Protein AF-A0A5C9BIC3-F1 (afdb_monomer_lite)

Secondary structure (DSSP, 8-state):
--------GGGTT--BHHHHHHHHHH--SHHHHHHHHHHHHHHHHSTT--SB--HHHHHHHHHHHHHHHTTT--

Radius of gyration: 12.46 Å; chains: 1; bounding box: 37×23×31 Å

Foldseek 3Di:
DDPPPPVPCVCVPAAELVVLVVLLVVDPDLVSLVSSVVSQCCCCVDPVNSHDDDPVSVVVSVVSSVVSNVVRVD

Structure (mmCIF, N/CA/C/O backbone):
data_AF-A0A5C9BIC3-F1
#
_entry.id   AF-A0A5C9BIC3-F1
#
loop_
_atom_site.group_PDB
_atom_site.id
_atom_site.type_symbol
_atom_site.label_atom_id
_atom_site.label_alt_id
_atom_site.label_comp_id
_atom_site.label_asym_id
_atom_site.label_entity_id
_atom_site.label_seq_id
_atom_site.pdbx_PDB_ins_code
_atom_site.Cartn_x
_atom_site.Cartn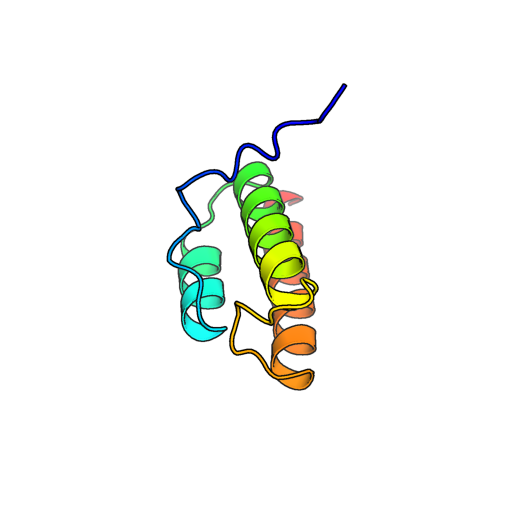_y
_atom_site.Cartn_z
_atom_site.occupancy
_atom_site.B_iso_or_equiv
_atom_site.auth_seq_id
_atom_site.auth_comp_id
_atom_site.auth_asym_id
_atom_site.auth_atom_id
_atom_site.pdbx_PDB_model_num
ATOM 1 N N . MET A 1 1 ? 25.229 0.688 17.780 1.00 39.56 1 MET A N 1
ATOM 2 C CA . MET A 1 1 ? 23.755 0.674 17.818 1.00 39.56 1 MET A CA 1
ATOM 3 C C . MET A 1 1 ? 23.303 0.349 16.415 1.00 39.56 1 MET A C 1
ATOM 5 O O . MET A 1 1 ? 23.223 1.247 15.593 1.00 39.56 1 MET A O 1
ATOM 9 N N . GLU A 1 2 ? 23.135 -0.931 16.116 1.00 40.12 2 GLU A N 1
ATOM 10 C CA . GLU A 1 2 ? 22.581 -1.364 14.836 1.00 40.12 2 GLU A CA 1
ATOM 11 C C . GLU A 1 2 ? 21.125 -1.690 15.127 1.00 40.12 2 GLU A C 1
ATOM 13 O O . GLU A 1 2 ? 20.813 -2.638 15.848 1.00 40.12 2 GLU A O 1
ATOM 18 N N . THR A 1 3 ? 20.246 -0.785 14.708 1.00 41.09 3 THR A N 1
ATOM 19 C CA . THR A 1 3 ? 18.801 -0.976 14.729 1.00 41.09 3 THR A CA 1
ATOM 20 C C . THR A 1 3 ? 18.511 -2.264 13.979 1.00 41.09 3 THR A C 1
ATOM 22 O O . THR A 1 3 ? 18.636 -2.304 12.758 1.00 41.09 3 THR A O 1
ATOM 25 N N . LEU A 1 4 ? 18.168 -3.320 14.723 1.00 44.72 4 LEU A N 1
ATOM 26 C CA . LEU A 1 4 ? 17.482 -4.473 14.170 1.00 44.72 4 LEU A CA 1
ATOM 27 C C . LEU A 1 4 ? 16.241 -3.916 13.475 1.00 44.72 4 LEU A C 1
ATOM 29 O O . LEU A 1 4 ? 15.265 -3.567 14.139 1.00 44.72 4 LEU A O 1
ATOM 33 N N . THR A 1 5 ? 16.280 -3.806 12.150 1.00 50.47 5 THR A N 1
ATOM 34 C CA . THR A 1 5 ? 15.076 -3.897 11.340 1.00 50.47 5 THR A CA 1
ATOM 35 C C . THR A 1 5 ? 14.533 -5.280 11.643 1.00 50.47 5 THR A C 1
ATOM 37 O O . THR A 1 5 ? 14.942 -6.293 11.081 1.00 50.47 5 THR A O 1
ATOM 40 N N . GLN A 1 6 ? 13.704 -5.341 12.681 1.00 43.81 6 GLN A N 1
ATOM 41 C CA . GLN A 1 6 ? 12.874 -6.478 12.995 1.00 43.81 6 GLN A CA 1
ATOM 42 C C . GLN A 1 6 ? 11.909 -6.561 11.819 1.00 43.81 6 GLN A C 1
ATOM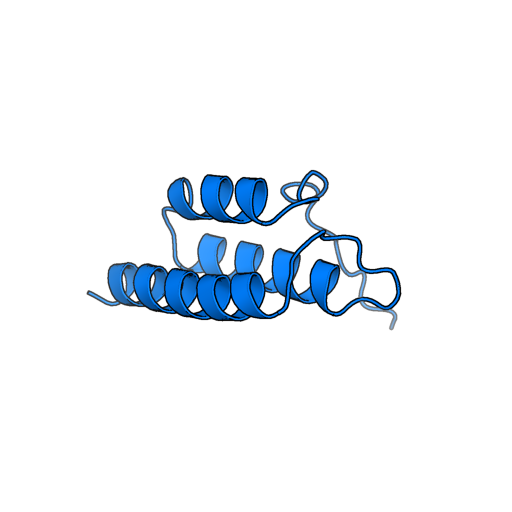 44 O O . GLN A 1 6 ? 10.830 -5.982 11.858 1.00 43.81 6 GLN A O 1
ATOM 49 N N . SER A 1 7 ? 12.376 -7.173 10.728 1.00 49.66 7 SER A N 1
ATOM 50 C CA . SER A 1 7 ? 11.586 -7.500 9.558 1.00 49.66 7 SER A CA 1
ATOM 51 C C . SER A 1 7 ? 10.452 -8.359 10.081 1.00 49.66 7 SER A C 1
ATOM 53 O O . SER A 1 7 ? 10.626 -9.537 10.399 1.00 49.66 7 SER A O 1
ATOM 55 N N . ASP A 1 8 ? 9.320 -7.708 10.316 1.00 49.75 8 ASP A N 1
ATOM 56 C CA . ASP A 1 8 ? 8.114 -8.342 10.791 1.00 49.75 8 ASP A CA 1
ATOM 57 C C . ASP A 1 8 ? 7.775 -9.401 9.737 1.00 49.75 8 ASP A C 1
ATOM 59 O O . ASP A 1 8 ? 7.467 -9.092 8.581 1.00 49.75 8 ASP A O 1
ATOM 63 N N . SER A 1 9 ? 7.935 -10.672 10.113 1.00 58.12 9 SER A N 1
ATOM 64 C CA . SER A 1 9 ? 7.862 -11.839 9.218 1.00 58.12 9 SER A CA 1
ATOM 65 C C . SER A 1 9 ? 6.483 -11.971 8.562 1.00 58.12 9 SER A C 1
ATOM 67 O O . SER A 1 9 ? 6.283 -12.767 7.648 1.00 58.12 9 SER A O 1
ATOM 69 N N . THR A 1 10 ? 5.529 -11.158 9.017 1.00 66.25 10 THR A N 1
ATOM 70 C CA . THR A 1 10 ? 4.195 -10.954 8.463 1.00 66.25 10 THR A CA 1
ATOM 71 C C . THR A 1 10 ? 4.217 -10.626 6.964 1.00 66.25 10 THR A C 1
ATOM 73 O O . THR A 1 10 ? 3.313 -11.049 6.244 1.00 66.25 10 THR A O 1
ATOM 76 N N . TYR A 1 11 ? 5.251 -9.933 6.469 1.00 70.88 11 TYR A N 1
ATOM 77 C CA . TYR A 1 11 ? 5.317 -9.471 5.073 1.00 70.88 11 TYR A CA 1
ATOM 78 C C . TYR A 1 11 ? 6.399 -10.160 4.226 1.00 70.88 11 TYR A C 1
ATOM 80 O O . TYR A 1 11 ? 6.620 -9.770 3.082 1.00 70.88 11 TYR A O 1
ATOM 88 N N . ASP A 1 12 ? 7.059 -11.205 4.740 1.00 67.44 12 ASP A N 1
ATOM 89 C CA . ASP A 1 12 ? 8.148 -11.927 4.048 1.00 67.44 12 ASP A CA 1
ATOM 90 C C . ASP A 1 12 ? 7.727 -12.535 2.693 1.00 67.44 12 ASP A C 1
ATOM 92 O O . ASP A 1 12 ? 8.542 -12.726 1.792 1.00 67.44 12 ASP A O 1
ATOM 96 N N . GLY A 1 13 ? 6.428 -12.793 2.518 1.00 66.94 13 GLY A N 1
ATOM 97 C CA . GLY A 1 13 ? 5.851 -13.301 1.272 1.00 66.94 13 GLY A CA 1
ATOM 98 C C . GLY A 1 13 ? 5.586 -12.247 0.195 1.00 66.94 13 GLY A C 1
ATOM 99 O O . GLY A 1 13 ? 5.136 -12.609 -0.883 1.00 66.94 13 GLY A O 1
ATOM 100 N N . LEU A 1 14 ? 5.822 -10.960 0.455 1.00 81.38 14 LEU A N 1
ATOM 101 C CA . LEU A 1 14 ? 5.463 -9.879 -0.461 1.00 81.38 14 LEU A CA 1
ATOM 102 C C . LEU A 1 14 ? 6.462 -9.800 -1.631 1.00 81.38 14 LEU A C 1
ATOM 104 O O . LEU A 1 14 ? 7.517 -9.180 -1.511 1.00 81.38 14 LEU A O 1
ATOM 108 N N . ARG A 1 15 ? 6.146 -10.451 -2.758 1.00 81.81 15 ARG A N 1
ATOM 109 C CA . ARG A 1 15 ? 7.027 -10.530 -3.942 1.00 81.81 15 ARG A CA 1
ATOM 110 C C . ARG A 1 15 ? 6.471 -9.816 -5.168 1.00 81.81 15 ARG A C 1
ATOM 112 O O . ARG A 1 15 ? 7.195 -9.625 -6.142 1.00 81.81 15 ARG A O 1
ATOM 119 N N . SER A 1 16 ? 5.205 -9.410 -5.131 1.00 85.81 16 SER A N 1
ATOM 120 C CA . SER A 1 16 ? 4.522 -8.765 -6.251 1.00 85.81 16 SER A CA 1
ATOM 121 C C . SER A 1 16 ? 3.520 -7.699 -5.808 1.00 85.81 16 SER A C 1
ATOM 123 O O . SER A 1 16 ? 2.995 -7.727 -4.689 1.00 85.81 16 SER A O 1
ATOM 125 N N . PHE A 1 17 ? 3.182 -6.792 -6.727 1.00 85.56 17 PHE A N 1
ATOM 126 C CA . PHE A 1 17 ? 2.115 -5.808 -6.518 1.00 85.56 17 PHE A CA 1
ATOM 127 C C . PHE A 1 17 ? 0.761 -6.449 -6.179 1.00 85.56 17 PHE A C 1
ATOM 129 O O . PHE A 1 17 ? 0.025 -5.950 -5.325 1.00 85.56 17 PHE A O 1
ATOM 136 N N . VAL A 1 18 ? 0.431 -7.579 -6.812 1.00 88.25 18 VAL A N 1
ATOM 137 C CA . VAL A 1 18 ? -0.835 -8.294 -6.582 1.00 88.25 18 VAL A CA 1
ATOM 138 C C . VAL A 1 18 ? -0.956 -8.736 -5.123 1.00 88.25 18 VAL A C 1
ATOM 140 O O . VAL A 1 18 ? -2.014 -8.571 -4.514 1.00 88.25 18 VAL A O 1
ATOM 143 N N . GLU A 1 19 ? 0.131 -9.242 -4.539 1.00 88.06 19 GLU A N 1
ATOM 144 C CA . GLU A 1 19 ? 0.173 -9.640 -3.130 1.00 88.06 19 GLU A CA 1
ATOM 145 C C . GLU A 1 19 ? 0.053 -8.432 -2.200 1.00 88.06 19 GLU A C 1
ATOM 147 O O . GLU A 1 19 ? -0.744 -8.471 -1.262 1.00 88.06 19 GLU A O 1
ATOM 152 N N . ALA A 1 20 ? 0.764 -7.338 -2.493 1.00 88.50 20 ALA A N 1
ATOM 153 C CA . ALA A 1 20 ? 0.664 -6.098 -1.723 1.00 88.50 20 ALA A CA 1
ATOM 154 C C . ALA A 1 20 ? -0.767 -5.550 -1.706 1.00 88.50 20 ALA A C 1
ATOM 156 O O . ALA A 1 20 ? -1.313 -5.231 -0.647 1.00 88.50 20 ALA A O 1
ATOM 157 N N . ARG A 1 21 ? -1.429 -5.530 -2.866 1.00 90.38 21 ARG A N 1
ATOM 158 C CA . ARG A 1 21 ? -2.828 -5.115 -2.988 1.00 90.38 21 ARG A CA 1
ATOM 159 C C . ARG A 1 21 ? -3.779 -6.050 -2.235 1.00 90.38 21 ARG A C 1
ATOM 161 O O . ARG A 1 21 ? -4.706 -5.573 -1.583 1.00 90.38 21 ARG A O 1
ATOM 168 N N . ALA A 1 22 ? -3.561 -7.362 -2.299 1.00 90.62 22 ALA A N 1
ATOM 169 C CA . ALA A 1 22 ? -4.373 -8.331 -1.564 1.00 90.62 22 ALA A CA 1
ATOM 170 C C . ALA A 1 22 ? -4.213 -8.188 -0.040 1.00 90.62 22 ALA A C 1
ATOM 172 O O . ALA A 1 22 ? -5.179 -8.376 0.699 1.00 90.62 22 ALA A O 1
ATOM 173 N N . MET A 1 23 ? -3.016 -7.844 0.444 1.00 89.12 23 MET A N 1
ATOM 174 C CA . MET A 1 23 ? -2.796 -7.541 1.860 1.00 89.12 23 MET A CA 1
ATOM 175 C C . MET A 1 23 ? -3.447 -6.219 2.263 1.00 89.12 23 MET A C 1
ATOM 177 O O . MET A 1 23 ? -4.080 -6.163 3.314 1.00 89.12 23 MET A O 1
ATOM 181 N N . LEU A 1 24 ? -3.375 -5.191 1.413 1.00 90.88 24 LEU A N 1
ATOM 182 C CA . LEU A 1 24 ? -4.000 -3.890 1.660 1.00 90.88 24 LEU A CA 1
ATOM 183 C C . LEU A 1 24 ? -5.516 -3.999 1.873 1.00 90.88 24 LEU A C 1
ATOM 185 O O . LEU A 1 24 ? -6.085 -3.288 2.704 1.00 90.88 24 LEU A O 1
ATOM 189 N N . ASP A 1 25 ? -6.180 -4.905 1.155 1.00 89.19 25 ASP A N 1
ATOM 190 C CA . ASP A 1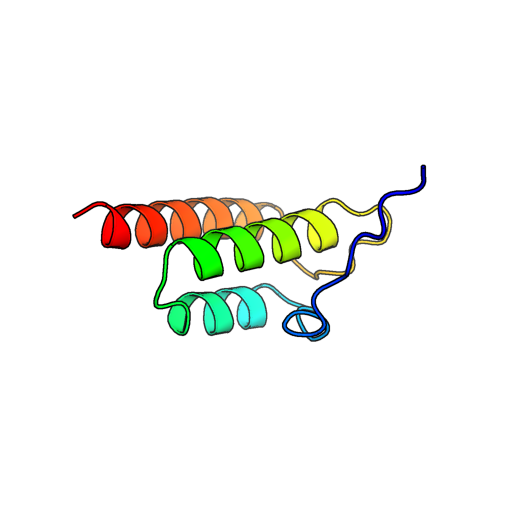 25 ? -7.611 -5.163 1.337 1.00 89.19 25 ASP A CA 1
ATOM 191 C C . ASP A 1 25 ? -7.925 -5.672 2.756 1.00 89.19 25 ASP A C 1
ATOM 193 O O . ASP A 1 25 ? -8.864 -5.196 3.395 1.00 89.19 25 ASP A O 1
ATOM 197 N N . LYS A 1 26 ? -7.051 -6.537 3.292 1.00 88.94 26 LYS A N 1
ATOM 198 C CA . LYS A 1 26 ? -7.151 -7.144 4.630 1.00 88.94 26 LYS A CA 1
ATOM 199 C C . LYS A 1 26 ? -6.767 -6.201 5.773 1.00 88.94 26 LYS A C 1
ATOM 201 O O . LYS A 1 26 ? -7.038 -6.519 6.930 1.00 88.94 26 LYS A O 1
ATOM 206 N N . VAL A 1 27 ? -6.128 -5.067 5.486 1.00 89.81 27 VAL A N 1
ATOM 207 C CA . VAL A 1 27 ? -5.768 -4.081 6.510 1.00 89.81 27 VAL A CA 1
ATOM 208 C C . VAL A 1 27 ? -7.029 -3.401 7.045 1.00 89.81 27 VAL A C 1
ATOM 210 O O . VAL A 1 27 ? -7.771 -2.756 6.303 1.00 89.81 27 VAL A O 1
ATOM 213 N N . THR A 1 28 ? -7.230 -3.507 8.358 1.00 89.25 28 THR A N 1
ATOM 214 C CA . THR A 1 28 ? -8.372 -2.934 9.094 1.00 89.25 28 THR A CA 1
ATOM 215 C C . THR A 1 28 ? -7.973 -1.853 10.096 1.00 89.25 28 THR A C 1
ATOM 217 O O . THR A 1 28 ? -8.834 -1.300 10.773 1.00 89.25 28 THR A O 1
ATOM 220 N N . THR A 1 29 ? -6.679 -1.545 10.219 1.00 89.44 29 THR A N 1
ATOM 221 C CA . THR A 1 29 ? -6.175 -0.537 11.159 1.00 89.44 29 THR A CA 1
ATOM 222 C C . THR A 1 29 ? -5.158 0.374 10.487 1.00 89.44 29 THR A C 1
ATOM 224 O O . THR A 1 29 ? -4.375 -0.076 9.649 1.00 89.44 29 THR A O 1
ATOM 227 N N . HIS A 1 30 ? -5.106 1.636 10.918 1.00 88.44 30 HIS A N 1
ATOM 228 C CA . HIS A 1 30 ? -4.110 2.596 10.437 1.00 88.44 30 HIS A CA 1
ATOM 229 C C . HIS A 1 30 ? -2.671 2.118 10.701 1.00 88.44 30 HIS A C 1
ATOM 231 O O . HIS A 1 30 ? -1.811 2.202 9.832 1.00 88.44 30 HIS A O 1
ATOM 237 N N . LYS A 1 31 ? -2.412 1.512 11.870 1.00 88.25 31 LYS A N 1
ATOM 238 C CA . LYS A 1 31 ? -1.094 0.940 12.192 1.00 88.25 31 LYS A CA 1
ATOM 239 C C . LYS A 1 31 ? -0.695 -0.181 11.222 1.00 88.25 31 LYS A C 1
ATOM 241 O O . LYS A 1 31 ? 0.455 -0.233 10.798 1.00 88.25 31 LYS A O 1
ATOM 246 N N . GLY A 1 32 ? -1.634 -1.059 10.860 1.00 88.56 32 GLY A N 1
ATOM 247 C CA . GLY A 1 32 ? -1.393 -2.107 9.865 1.00 88.56 32 GLY A CA 1
ATOM 248 C C . GLY A 1 32 ? -1.129 -1.545 8.467 1.00 88.56 32 GLY A C 1
ATOM 249 O O . GLY A 1 32 ? -0.308 -2.091 7.739 1.00 88.56 32 GLY A O 1
ATOM 250 N N . LEU A 1 33 ? -1.772 -0.426 8.117 1.00 90.56 33 LEU A N 1
ATOM 251 C CA . LEU A 1 33 ? -1.538 0.266 6.851 1.00 90.56 33 LEU A CA 1
ATOM 252 C C . LEU A 1 33 ? -0.115 0.824 6.765 1.00 90.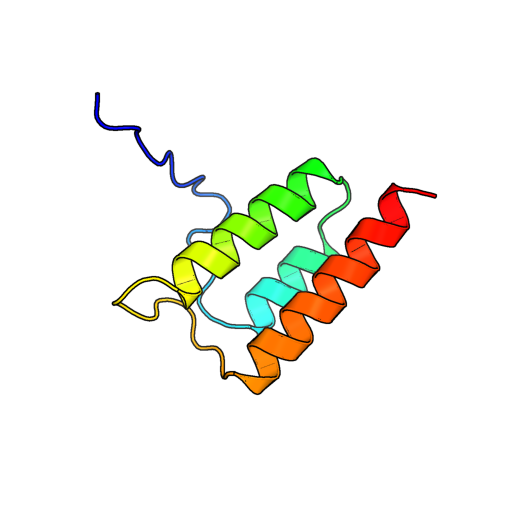56 33 LEU A C 1
ATOM 254 O O . LEU A 1 33 ? 0.558 0.590 5.766 1.00 90.56 33 LEU A O 1
ATOM 258 N N . CYS A 1 34 ? 0.345 1.516 7.813 1.00 89.81 34 CYS A N 1
ATOM 259 C CA . CYS A 1 34 ? 1.713 2.035 7.879 1.00 89.81 34 CYS A CA 1
ATOM 260 C C . CYS A 1 34 ? 2.741 0.905 7.760 1.00 89.81 34 CYS A C 1
ATOM 262 O O . CYS A 1 34 ? 3.630 0.987 6.919 1.00 89.81 34 CYS A O 1
ATOM 264 N N . ALA A 1 35 ? 2.559 -0.183 8.518 1.00 90.06 35 ALA A N 1
ATOM 265 C CA . ALA A 1 35 ? 3.469 -1.327 8.487 1.00 90.06 35 ALA A CA 1
ATOM 266 C C . ALA A 1 35 ? 3.539 -1.994 7.102 1.00 90.06 35 ALA A C 1
ATOM 268 O O . ALA A 1 35 ? 4.618 -2.357 6.641 1.00 90.06 35 ALA A O 1
ATOM 269 N N . LEU A 1 36 ? 2.399 -2.136 6.415 1.00 90.12 36 LEU A N 1
ATOM 270 C CA . LEU A 1 36 ? 2.370 -2.673 5.056 1.00 90.12 36 LEU A CA 1
ATOM 271 C C . LEU A 1 36 ? 3.056 -1.726 4.061 1.00 90.12 36 LEU A C 1
ATOM 273 O O . LEU A 1 36 ? 3.778 -2.190 3.185 1.00 90.12 36 LEU A O 1
ATOM 277 N N . ASN A 1 37 ? 2.845 -0.414 4.187 1.00 91.00 37 ASN A N 1
ATOM 278 C CA . ASN A 1 37 ? 3.481 0.558 3.304 1.00 91.00 37 ASN A CA 1
ATOM 279 C C . ASN A 1 37 ? 5.006 0.580 3.475 1.00 91.00 37 ASN A C 1
ATOM 281 O O . ASN A 1 37 ? 5.711 0.529 2.475 1.00 91.00 37 ASN A O 1
ATOM 285 N N . GLU A 1 38 ? 5.504 0.585 4.714 1.00 89.19 38 GLU A N 1
ATOM 286 C CA . GLU A 1 38 ? 6.940 0.474 5.014 1.00 89.19 38 GLU A CA 1
ATOM 287 C C . GLU A 1 38 ? 7.529 -0.814 4.420 1.00 89.19 38 GLU A C 1
ATOM 289 O O . GLU A 1 38 ? 8.538 -0.779 3.725 1.00 89.19 38 GLU A O 1
ATOM 294 N N . ALA A 1 39 ? 6.843 -1.947 4.592 1.00 88.06 39 ALA A N 1
ATOM 295 C CA . ALA A 1 39 ? 7.266 -3.233 4.044 1.00 88.06 39 ALA A CA 1
ATOM 296 C C . ALA A 1 39 ? 7.341 -3.267 2.503 1.00 88.06 39 ALA A C 1
ATOM 298 O O . ALA A 1 39 ? 8.167 -4.001 1.948 1.00 88.06 39 ALA A O 1
ATOM 299 N N . VAL A 1 40 ? 6.461 -2.539 1.810 1.00 87.25 40 VAL A N 1
ATOM 300 C CA . VAL A 1 40 ? 6.442 -2.442 0.340 1.00 87.25 40 VAL A CA 1
ATOM 301 C C . VAL A 1 40 ? 7.531 -1.480 -0.133 1.00 87.25 40 VAL A C 1
ATOM 303 O O . VAL A 1 40 ? 8.276 -1.833 -1.045 1.00 87.25 40 VAL A O 1
ATOM 306 N N . ASP A 1 41 ? 7.659 -0.319 0.514 1.00 86.94 41 ASP A N 1
ATOM 307 C CA . ASP A 1 41 ? 8.689 0.686 0.230 1.00 86.94 41 ASP A CA 1
ATOM 308 C C . ASP A 1 41 ? 10.092 0.093 0.395 1.00 86.94 41 ASP A C 1
ATOM 310 O O . ASP A 1 41 ? 10.873 0.111 -0.550 1.00 86.94 41 ASP A O 1
ATOM 314 N N . GLU A 1 42 ? 10.374 -0.578 1.517 1.00 85.44 42 GLU A N 1
ATOM 315 C CA . GLU A 1 42 ? 11.661 -1.240 1.752 1.00 85.44 42 GLU A CA 1
ATOM 316 C C . GLU A 1 42 ? 11.998 -2.270 0.665 1.00 85.44 42 GLU A C 1
ATOM 318 O O . GLU A 1 42 ? 13.141 -2.340 0.211 1.00 85.44 42 GLU A O 1
ATOM 323 N N . ARG A 1 43 ? 11.029 -3.085 0.226 1.00 83.00 43 ARG A N 1
ATOM 324 C CA . ARG A 1 43 ? 11.266 -4.150 -0.769 1.00 83.00 43 ARG A CA 1
ATOM 325 C C . ARG A 1 43 ? 11.375 -3.629 -2.199 1.00 83.00 43 ARG A C 1
ATOM 327 O O . ARG A 1 43 ? 12.071 -4.254 -3.004 1.00 83.00 43 ARG A O 1
ATOM 334 N N . PHE A 1 44 ? 10.696 -2.526 -2.504 1.00 80.75 44 PHE A N 1
ATOM 335 C CA . PHE A 1 44 ? 10.747 -1.858 -3.800 1.00 80.75 44 PHE A CA 1
ATOM 336 C C . PHE A 1 44 ? 12.004 -0.986 -3.943 1.00 80.75 44 PHE A C 1
ATOM 338 O O . PHE A 1 44 ? 12.714 -1.101 -4.938 1.00 80.75 44 PHE A O 1
ATOM 345 N N . MET A 1 45 ? 12.316 -0.180 -2.922 1.00 77.81 45 MET A N 1
ATOM 346 C CA . MET A 1 45 ? 13.461 0.741 -2.883 1.00 77.81 45 MET A CA 1
AT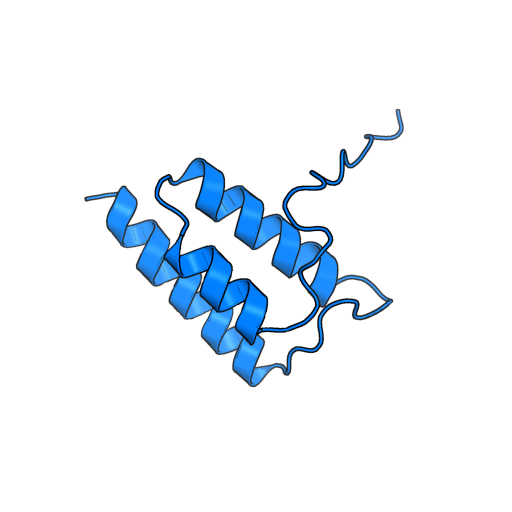OM 347 C C . MET A 1 45 ? 14.796 0.044 -2.589 1.00 77.81 45 MET A C 1
ATOM 349 O O . MET A 1 45 ? 15.852 0.604 -2.874 1.00 77.81 45 MET A O 1
ATOM 353 N N . SER A 1 46 ? 14.791 -1.165 -2.011 1.00 73.69 46 SER A N 1
ATOM 354 C CA . SER A 1 46 ? 16.031 -1.920 -1.791 1.00 73.69 46 SER A CA 1
ATOM 355 C C . SER A 1 46 ? 16.739 -2.234 -3.110 1.00 73.69 46 SER A C 1
ATOM 357 O O . SER A 1 46 ? 16.118 -2.737 -4.045 1.00 73.69 46 SER A O 1
ATOM 359 N N . ASP A 1 47 ? 18.072 -2.107 -3.113 1.00 57.31 47 ASP A N 1
ATOM 360 C CA . ASP A 1 47 ? 19.000 -2.395 -4.230 1.00 57.31 47 ASP A CA 1
ATOM 361 C C . ASP A 1 47 ? 18.809 -3.765 -4.916 1.00 57.31 47 ASP A C 1
ATOM 363 O O . ASP A 1 47 ? 19.352 -4.021 -5.989 1.00 57.31 47 ASP A O 1
ATOM 367 N N . ARG A 1 48 ? 18.063 -4.685 -4.293 1.00 59.91 48 ARG A N 1
ATOM 368 C CA . ARG A 1 48 ? 17.780 -6.026 -4.817 1.00 59.91 48 ARG A CA 1
ATOM 369 C C . ARG A 1 48 ? 16.419 -6.174 -5.503 1.00 59.91 48 ARG A C 1
ATOM 371 O O . ARG A 1 48 ? 16.141 -7.297 -5.909 1.00 59.91 48 ARG A O 1
ATOM 378 N N . GLN A 1 49 ? 15.598 -5.115 -5.593 1.00 63.59 49 GLN A N 1
ATOM 379 C CA . GLN A 1 49 ? 14.220 -5.139 -6.124 1.00 63.59 49 GLN A CA 1
ATOM 380 C C . GLN A 1 49 ? 13.511 -6.456 -5.784 1.00 63.59 49 GLN A C 1
ATOM 382 O O . GLN A 1 49 ? 13.221 -7.293 -6.639 1.00 63.59 49 GLN A O 1
ATOM 387 N N . GLN A 1 50 ? 13.308 -6.685 -4.487 1.00 72.62 50 GLN A N 1
ATOM 388 C CA . GLN A 1 50 ? 12.719 -7.940 -4.006 1.00 72.62 50 GLN A CA 1
ATOM 389 C C . GLN A 1 50 ? 11.218 -8.014 -4.308 1.00 72.62 50 GLN A C 1
ATOM 391 O O . GLN A 1 50 ? 10.621 -9.091 -4.255 1.00 72.62 50 GLN A O 1
ATOM 396 N N . LEU A 1 51 ? 10.626 -6.865 -4.638 1.00 79.75 51 LEU A N 1
ATOM 397 C CA . LEU A 1 51 ? 9.270 -6.724 -5.122 1.00 79.75 51 LEU A CA 1
ATOM 398 C C . LEU A 1 51 ? 9.278 -6.529 -6.641 1.00 79.75 51 LEU A C 1
ATOM 400 O O . LEU A 1 51 ? 9.808 -5.541 -7.145 1.00 79.75 51 LEU A O 1
ATOM 404 N N . SER A 1 52 ? 8.638 -7.442 -7.368 1.00 82.25 52 SER A N 1
ATOM 405 C CA . SER A 1 52 ? 8.353 -7.242 -8.786 1.00 82.25 52 SER A CA 1
ATOM 406 C C . SER A 1 52 ? 7.175 -6.277 -8.920 1.00 82.25 52 SER A C 1
ATOM 408 O O . SER A 1 52 ? 6.020 -6.641 -8.676 1.00 82.25 52 SER A O 1
ATOM 410 N N . MET A 1 53 ? 7.500 -5.024 -9.229 1.00 81.88 53 MET A N 1
ATOM 411 C CA . MET A 1 53 ? 6.562 -3.920 -9.392 1.00 81.88 53 MET A CA 1
ATOM 412 C C . MET A 1 53 ? 7.151 -2.929 -10.403 1.00 81.88 53 MET A C 1
ATOM 414 O O . MET A 1 53 ? 8.332 -2.602 -10.329 1.00 81.88 53 MET A O 1
ATOM 418 N N . ALA A 1 54 ? 6.356 -2.480 -11.368 1.00 85.19 54 ALA A N 1
ATOM 419 C CA . ALA A 1 54 ? 6.731 -1.409 -12.287 1.00 85.19 54 ALA A CA 1
ATOM 420 C C . ALA A 1 54 ? 6.455 -0.027 -11.671 1.00 85.19 54 ALA A C 1
ATOM 422 O O . ALA A 1 54 ? 5.588 0.106 -10.810 1.00 85.19 54 ALA A O 1
ATOM 423 N N . ASP A 1 55 ? 7.093 1.026 -12.186 1.00 83.12 55 ASP A N 1
ATOM 424 C CA . ASP A 1 55 ? 6.865 2.407 -11.725 1.00 83.12 55 ASP A CA 1
ATOM 425 C C . ASP A 1 55 ? 5.376 2.806 -11.767 1.00 83.12 55 ASP A C 1
ATOM 427 O O . ASP A 1 55 ? 4.861 3.430 -10.844 1.00 83.12 55 ASP A O 1
ATOM 431 N N . ALA A 1 56 ? 4.638 2.361 -12.790 1.00 87.44 56 ALA A N 1
ATOM 432 C CA . ALA A 1 56 ? 3.194 2.588 -12.888 1.00 87.44 56 ALA A CA 1
ATOM 433 C C . ALA A 1 56 ? 2.390 1.860 -11.789 1.00 87.44 56 ALA A C 1
ATOM 435 O O . ALA A 1 56 ? 1.356 2.350 -11.336 1.00 87.44 56 ALA A O 1
ATOM 436 N N . GLU A 1 57 ? 2.845 0.684 -11.352 1.00 88.69 57 GLU A N 1
ATOM 437 C CA . GLU A 1 57 ? 2.234 -0.052 -10.240 1.00 88.69 57 GLU A CA 1
ATOM 438 C C . GLU A 1 57 ? 2.596 0.582 -8.893 1.00 88.69 57 GLU A C 1
ATOM 440 O O . GLU A 1 57 ? 1.768 0.589 -7.983 1.00 88.69 57 GLU A O 1
ATOM 445 N N . TRP A 1 58 ? 3.787 1.175 -8.781 1.00 86.94 58 TRP A N 1
ATOM 446 C CA . TRP A 1 58 ? 4.189 1.979 -7.629 1.00 86.94 58 TRP A CA 1
ATOM 447 C C . TRP A 1 58 ? 3.329 3.243 -7.490 1.00 86.94 58 TRP A C 1
ATOM 449 O O . TRP A 1 58 ? 2.788 3.516 -6.418 1.00 86.94 58 TRP A O 1
ATOM 459 N N . GLU A 1 59 ? 3.090 3.973 -8.582 1.00 89.81 59 GLU A N 1
ATOM 460 C CA . GLU A 1 59 ? 2.148 5.099 -8.585 1.00 89.81 59 GLU A CA 1
ATOM 461 C C . GLU A 1 59 ? 0.747 4.653 -8.138 1.00 89.81 59 GLU A C 1
ATOM 463 O O . GLU A 1 59 ? 0.134 5.270 -7.263 1.00 89.81 59 GLU A O 1
ATOM 468 N N . GLN A 1 60 ? 0.252 3.526 -8.659 1.00 92.31 60 GLN A N 1
ATOM 469 C CA . GLN A 1 60 ? -1.023 2.964 -8.211 1.00 92.31 60 GLN A CA 1
ATOM 470 C C . GLN A 1 60 ? -1.007 2.575 -6.729 1.00 92.31 60 GLN A C 1
ATOM 472 O O . GLN A 1 60 ? -1.997 2.810 -6.032 1.00 92.31 60 GLN A O 1
ATOM 477 N N . TRP A 1 61 ? 0.090 2.002 -6.234 1.00 91.38 61 TRP A N 1
ATOM 478 C CA . TRP A 1 61 ? 0.253 1.650 -4.828 1.00 91.38 61 TRP A CA 1
ATOM 479 C C . TRP A 1 61 ? 0.101 2.875 -3.923 1.00 91.38 61 TRP A C 1
ATOM 481 O O . TRP A 1 61 ? -0.722 2.854 -3.005 1.00 91.38 61 TRP A O 1
ATOM 491 N N . THR A 1 62 ? 0.800 3.972 -4.228 1.00 90.69 62 THR A N 1
ATOM 492 C CA . THR A 1 62 ? 0.710 5.211 -3.435 1.00 90.69 62 THR A CA 1
ATOM 493 C C . THR A 1 62 ? -0.720 5.759 -3.363 1.00 90.69 62 THR A C 1
ATOM 495 O O . THR A 1 62 ? -1.196 6.120 -2.283 1.00 90.69 62 THR A O 1
ATOM 498 N N . LEU A 1 63 ? -1.460 5.736 -4.480 1.00 93.31 63 LEU A N 1
ATOM 499 C CA . LEU A 1 63 ? -2.867 6.151 -4.523 1.00 93.31 63 LEU A CA 1
ATOM 500 C C . LEU A 1 63 ? -3.770 5.236 -3.682 1.00 93.31 63 LEU A C 1
ATOM 502 O O . LEU A 1 63 ? -4.680 5.712 -2.997 1.00 93.31 63 LEU A O 1
ATOM 506 N N . LEU A 1 64 ? -3.536 3.922 -3.728 1.00 93.00 64 LEU A N 1
ATOM 507 C CA . LEU A 1 64 ? -4.305 2.941 -2.963 1.00 93.00 64 LEU A CA 1
ATOM 508 C C . LEU A 1 64 ? -4.083 3.097 -1.453 1.00 93.00 64 LEU A C 1
ATOM 510 O O . LEU A 1 64 ? -5.056 3.068 -0.695 1.00 93.00 64 LEU A O 1
ATOM 514 N N . VAL A 1 65 ? -2.836 3.305 -1.024 1.00 92.38 65 VAL A N 1
ATOM 515 C CA . VAL A 1 65 ? -2.490 3.553 0.382 1.00 92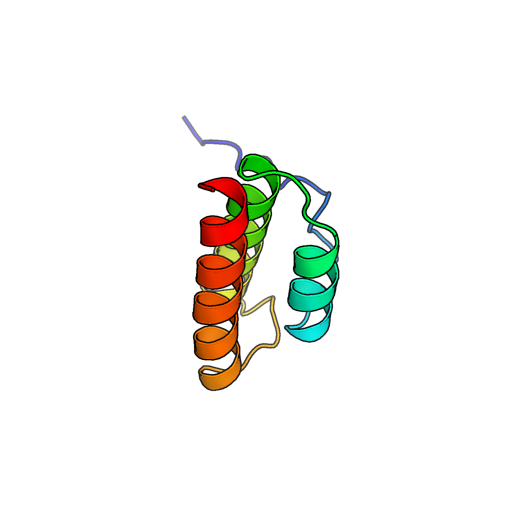.38 65 VAL A CA 1
ATOM 516 C C . VAL A 1 65 ? -3.136 4.844 0.872 1.00 92.38 65 VAL A C 1
ATOM 518 O O . VAL A 1 65 ? -3.819 4.813 1.893 1.00 92.38 65 VAL A O 1
ATOM 521 N N . ALA A 1 66 ? -3.026 5.945 0.121 1.00 91.94 66 ALA A N 1
ATOM 522 C CA . ALA A 1 66 ? -3.655 7.217 0.482 1.00 91.94 66 ALA A CA 1
ATOM 523 C C . ALA A 1 66 ? -5.183 7.088 0.620 1.00 91.94 66 ALA A C 1
ATOM 525 O O . ALA A 1 66 ? -5.776 7.546 1.597 1.00 91.94 66 ALA A O 1
ATOM 526 N N . LYS A 1 67 ? -5.833 6.385 -0.317 1.00 92.56 67 LYS A N 1
ATOM 527 C CA . LYS A 1 67 ? -7.276 6.118 -0.255 1.00 92.56 67 LYS A CA 1
ATOM 528 C C . LYS A 1 67 ? -7.667 5.249 0.946 1.00 92.56 67 LYS A C 1
ATOM 530 O O . LYS A 1 67 ? -8.763 5.414 1.480 1.00 92.56 67 LYS A O 1
ATOM 535 N N . LYS A 1 68 ? -6.833 4.284 1.343 1.00 90.19 68 LYS A N 1
ATOM 536 C CA . LYS A 1 68 ? -7.083 3.439 2.522 1.00 90.19 68 LYS A CA 1
ATOM 537 C C . LYS A 1 68 ? -6.837 4.218 3.819 1.00 90.19 68 LYS A C 1
ATOM 539 O O . LYS A 1 68 ? -7.626 4.074 4.742 1.00 90.19 68 LYS A O 1
ATOM 544 N N . ALA A 1 69 ? -5.822 5.082 3.867 1.00 90.12 69 ALA A N 1
ATOM 545 C CA . ALA A 1 69 ? -5.533 5.946 5.014 1.00 90.12 69 ALA A CA 1
ATOM 546 C C . ALA A 1 69 ? -6.713 6.874 5.322 1.00 90.12 69 ALA A C 1
ATOM 548 O O . ALA A 1 69 ? -7.204 6.882 6.448 1.00 90.12 69 ALA A O 1
ATOM 549 N N . ALA A 1 70 ? -7.261 7.524 4.291 1.00 89.81 70 ALA A N 1
ATOM 550 C CA . ALA A 1 70 ? -8.425 8.400 4.419 1.00 89.81 70 ALA A CA 1
ATOM 551 C C . ALA A 1 70 ? -9.687 7.695 4.965 1.00 89.81 70 ALA A C 1
ATOM 553 O O . ALA A 1 70 ? -10.583 8.360 5.472 1.00 89.81 70 ALA A O 1
ATOM 554 N N . GLN A 1 71 ? -9.782 6.360 4.878 1.00 89.19 71 GLN A N 1
ATOM 555 C CA . GLN A 1 71 ? -10.894 5.597 5.470 1.00 89.19 71 GLN A CA 1
ATOM 556 C C . GLN A 1 71 ? -10.755 5.404 6.985 1.00 89.19 71 GLN A C 1
ATOM 558 O O . GLN A 1 71 ? -11.740 5.072 7.632 1.00 89.19 71 GLN A O 1
ATOM 563 N N . PHE A 1 72 ? -9.553 5.564 7.544 1.00 84.19 72 PHE A N 1
ATOM 564 C CA . PHE A 1 72 ? -9.307 5.447 8.984 1.00 84.19 72 PHE A CA 1
ATOM 565 C C . PHE A 1 72 ? -9.361 6.792 9.716 1.00 84.19 72 PHE A C 1
ATOM 567 O O . PHE A 1 72 ? -9.431 6.803 10.941 1.00 84.19 72 PHE A O 1
ATOM 574 N N . GLU A 1 73 ? -9.298 7.904 8.983 1.00 72.62 73 GLU A N 1
ATOM 575 C CA . GLU A 1 73 ? -9.371 9.266 9.527 1.00 72.62 73 GLU A CA 1
ATOM 576 C C . GLU A 1 73 ? -10.805 9.836 9.571 1.00 72.62 73 GLU A C 1
ATOM 578 O O . GLU A 1 73 ? -10.998 10.948 10.062 1.00 72.62 73 GLU A O 1
ATOM 583 N N . GLY A 1 74 ? -11.798 9.094 9.063 1.00 53.94 74 GLY A N 1
ATOM 584 C CA . GLY A 1 74 ? -13.228 9.440 9.108 1.00 53.94 74 GLY A CA 1
ATOM 585 C C . GLY A 1 74 ? -13.982 8.693 10.198 1.00 53.94 74 GLY A C 1
ATOM 586 O O . GLY A 1 74 ? -14.922 9.299 10.757 1.00 53.94 74 GLY A O 1
#

pLDDT: mean 79.61, std 15.24, range [39.56, 93.31]

Sequence (74 aa):
METLTQSDSTYDGLRSFVEARAMLDKVTTHKGLCALNEAVDERFMSDRQQLSMADAEWEQWTLLVAKKAAQFEG